Protein AF-A0A1Y1LKN3-F1 (afdb_monomer_lite)

Foldseek 3Di:
DPPPQWDDFPFWIWGNDPVQWQWEAEPNHTAPEGQPPNFGHRTYIYGPAFDQPPVSHDRDPNLVVQVSLLRNLVRCVPPPPDPCSVVVVVVQVVDPDRGSSCPCVVVD

Radius of gyration: 12.97 Å; chains: 1; bounding box: 30×29×36 Å

Secondary structure (DSSP, 8-state):
--GGGEEEETTEEEE-SGGGTT-EEETTEEE-PPPGGG---SSEEEESS----TTS--SS-HHHHHHHHHHHHHHHHHH---TTHHHHHHHGGGSSS--GGGTTGGG-
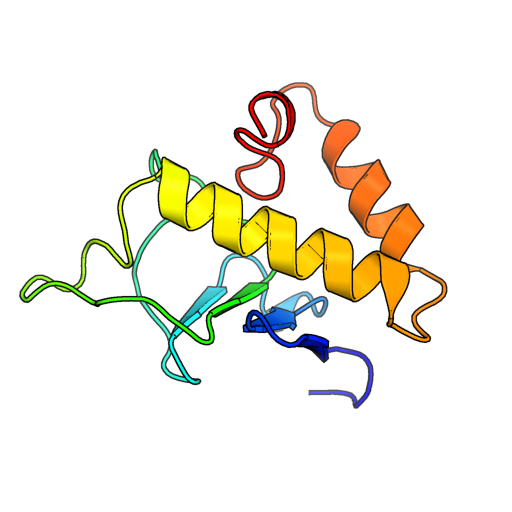
pLDDT: mean 80.5, std 13.39, range [49.69, 94.88]

Organism: Photinus pyralis (NCBI:txid7054)

Sequence (108 aa):
PPPNSIIHTDHGDLLIDEGFRGRVYLKGLRTDCLSPGGKKYIFGYNFAEGHIGRDRERLTNAWEEAKMVASIWESAILNSQHQDILQKYTELFGNDEPPPDISLAEML

Structure (mmCIF, N/CA/C/O backbone):
data_AF-A0A1Y1LKN3-F1
#
_entry.id   AF-A0A1Y1LKN3-F1
#
loop_
_atom_site.group_PDB
_atom_site.id
_atom_site.type_symbol
_atom_site.label_atom_id
_atom_site.label_alt_id
_atom_site.label_comp_id
_atom_site.label_asym_id
_atom_site.label_entity_id
_atom_site.label_seq_id
_atom_site.pdbx_PDB_ins_code
_atom_site.Cartn_x
_atom_site.Cartn_y
_atom_site.Cartn_z
_atom_site.occupancy
_atom_site.B_iso_or_equiv
_atom_site.auth_seq_id
_atom_site.auth_comp_id
_atom_site.auth_asym_id
_atom_site.auth_atom_id
_atom_site.pdbx_PDB_model_num
ATOM 1 N N . PRO A 1 1 ? -10.387 -15.893 0.320 1.00 49.69 1 PRO A N 1
ATOM 2 C CA . PRO A 1 1 ? -9.987 -15.005 1.438 1.00 49.69 1 PRO A CA 1
ATOM 3 C C . PRO A 1 1 ? -11.194 -14.717 2.338 1.00 49.69 1 PRO A C 1
ATOM 5 O O . PRO A 1 1 ? -12.307 -14.728 1.809 1.00 49.69 1 PRO A O 1
ATOM 8 N N . PRO A 1 2 ? -11.018 -14.509 3.655 1.00 57.38 2 PRO A N 1
ATOM 9 C CA . PRO A 1 2 ? -12.088 -14.017 4.519 1.00 57.38 2 PRO A CA 1
ATOM 10 C C . PRO A 1 2 ? -12.632 -12.672 3.997 1.00 57.38 2 PRO A C 1
ATOM 12 O O . PRO A 1 2 ? -11.872 -11.917 3.393 1.00 57.38 2 PRO A O 1
ATOM 15 N N . PRO A 1 3 ? -13.905 -12.321 4.244 1.00 57.00 3 PRO A N 1
ATOM 16 C CA . PRO A 1 3 ? -14.499 -11.076 3.740 1.00 57.00 3 PRO A CA 1
ATOM 17 C C . PRO A 1 3 ? -13.732 -9.807 4.147 1.00 57.00 3 PRO A C 1
ATOM 19 O O . PRO A 1 3 ? -13.738 -8.829 3.416 1.00 57.00 3 PRO A O 1
ATOM 22 N N . ASN A 1 4 ? -13.016 -9.856 5.275 1.00 69.56 4 ASN A N 1
ATOM 23 C CA . ASN A 1 4 ? -12.315 -8.715 5.865 1.00 69.56 4 ASN A CA 1
ATOM 24 C C . ASN A 1 4 ? -10.829 -8.629 5.469 1.00 69.56 4 ASN A C 1
ATOM 26 O O . ASN A 1 4 ? -10.085 -7.873 6.079 1.00 69.56 4 ASN A O 1
ATOM 30 N N . SER A 1 5 ? -10.347 -9.423 4.510 1.00 84.75 5 SER A N 1
ATOM 31 C CA . SER A 1 5 ? -8.924 -9.389 4.124 1.00 84.75 5 SER A CA 1
ATOM 32 C C . SER A 1 5 ? -8.593 -8.415 2.993 1.00 84.75 5 SER A C 1
ATOM 34 O O . SER A 1 5 ? -7.421 -8.264 2.651 1.00 84.75 5 SER A O 1
ATOM 36 N N . ILE A 1 6 ? -9.613 -7.825 2.368 1.00 91.38 6 ILE A N 1
ATOM 37 C CA . ILE A 1 6 ? -9.485 -6.963 1.193 1.00 91.38 6 ILE A CA 1
ATOM 38 C C . ILE A 1 6 ? -10.275 -5.689 1.460 1.00 91.38 6 ILE A C 1
ATOM 40 O O . ILE A 1 6 ? -11.469 -5.755 1.741 1.00 91.38 6 ILE A O 1
ATOM 44 N N . ILE A 1 7 ? -9.610 -4.544 1.353 1.00 92.94 7 ILE A N 1
ATOM 45 C CA . ILE A 1 7 ? -10.236 -3.228 1.426 1.00 92.94 7 ILE A CA 1
ATOM 46 C C . ILE A 1 7 ? -10.229 -2.648 0.020 1.00 92.94 7 ILE A C 1
ATOM 48 O O . ILE A 1 7 ? -9.169 -2.326 -0.516 1.00 92.94 7 ILE A O 1
ATOM 52 N N . HIS A 1 8 ? -11.415 -2.546 -0.570 1.00 92.88 8 HIS A N 1
ATOM 53 C CA . HIS A 1 8 ? -11.609 -1.961 -1.890 1.00 92.88 8 HIS A CA 1
ATOM 54 C C . HIS A 1 8 ? -11.562 -0.435 -1.809 1.00 92.88 8 HIS A C 1
ATOM 56 O O . HIS A 1 8 ? -12.211 0.162 -0.949 1.00 92.88 8 HIS A O 1
ATOM 62 N N . THR A 1 9 ? -10.814 0.188 -2.716 1.00 92.62 9 THR A N 1
ATOM 63 C CA . THR A 1 9 ? -10.724 1.645 -2.861 1.00 92.62 9 THR A CA 1
ATOM 64 C C . THR A 1 9 ? -10.847 2.033 -4.332 1.00 92.62 9 THR A C 1
ATOM 66 O O . THR A 1 9 ? -10.633 1.207 -5.221 1.00 92.62 9 THR A O 1
ATOM 69 N N . ASP A 1 10 ? -11.119 3.308 -4.604 1.00 89.88 10 ASP A N 1
ATOM 70 C CA . ASP A 1 10 ? -11.206 3.826 -5.976 1.00 89.88 10 ASP A CA 1
ATOM 71 C C . ASP A 1 10 ? -9.861 3.756 -6.730 1.00 89.88 10 ASP A C 1
ATOM 73 O O . ASP A 1 10 ? -9.826 3.820 -7.958 1.00 89.88 10 ASP A O 1
ATOM 77 N N . HIS A 1 11 ? -8.750 3.577 -6.008 1.00 89.25 11 HIS A N 1
ATOM 78 C CA . HIS A 1 11 ? -7.393 3.509 -6.560 1.00 89.25 11 HIS A CA 1
ATOM 79 C C . HIS A 1 11 ? -6.843 2.074 -6.664 1.00 89.25 11 HIS A C 1
ATOM 81 O O . HIS A 1 11 ? -5.752 1.853 -7.198 1.00 89.25 11 HIS A O 1
ATOM 87 N N . GLY A 1 12 ? -7.595 1.083 -6.181 1.00 92.81 12 GLY A N 1
ATOM 88 C CA . GLY A 1 12 ? -7.167 -0.310 -6.078 1.00 92.81 12 GLY A CA 1
ATOM 89 C C . GLY A 1 12 ? -7.544 -0.936 -4.740 1.00 92.81 12 GLY A C 1
ATOM 90 O O . GLY A 1 12 ? -8.294 -0.359 -3.960 1.00 92.81 12 GLY A O 1
ATOM 91 N N . ASP A 1 13 ? -7.000 -2.110 -4.448 1.00 94.19 13 ASP A N 1
ATOM 92 C CA . ASP A 1 13 ? -7.311 -2.835 -3.220 1.00 94.19 13 ASP A CA 1
ATOM 93 C C . ASP A 1 13 ? -6.092 -2.956 -2.311 1.00 94.19 13 ASP A C 1
ATOM 95 O O . ASP A 1 13 ? -4.991 -3.291 -2.762 1.00 94.19 13 ASP A O 1
ATOM 99 N N . LEU A 1 14 ? -6.321 -2.770 -1.013 1.00 94.81 14 LEU A N 1
ATOM 1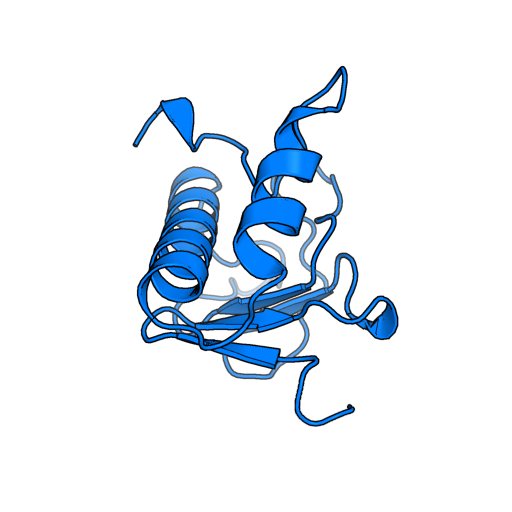00 C CA . LEU A 1 14 ? -5.375 -3.113 0.040 1.00 94.81 14 LEU A CA 1
ATOM 101 C C . LEU A 1 14 ? -5.677 -4.523 0.558 1.00 94.81 14 LEU A C 1
ATOM 103 O O . LEU A 1 14 ? -6.790 -4.818 0.995 1.00 94.81 14 LEU A O 1
ATOM 107 N N . LEU A 1 15 ? -4.680 -5.404 0.511 1.00 93.75 15 LEU A N 1
ATOM 108 C CA . LEU A 1 15 ? -4.783 -6.809 0.901 1.00 93.75 15 LEU A CA 1
ATOM 109 C C . LEU A 1 15 ? -4.057 -7.010 2.237 1.00 93.75 15 LEU A C 1
ATOM 111 O O . LEU A 1 15 ? -2.825 -7.042 2.287 1.00 93.75 15 LEU A O 1
ATOM 115 N N . ILE A 1 16 ? -4.821 -7.138 3.323 1.00 91.88 16 ILE A N 1
ATOM 116 C CA . ILE A 1 16 ? -4.282 -7.125 4.696 1.00 91.88 16 ILE A CA 1
ATOM 117 C C . ILE A 1 16 ? -3.997 -8.511 5.287 1.00 91.88 16 ILE A C 1
ATOM 119 O O . ILE A 1 16 ? -3.386 -8.610 6.349 1.00 91.88 16 ILE A O 1
ATOM 123 N N . ASP A 1 17 ? -4.444 -9.579 4.629 1.00 89.56 17 ASP A N 1
ATOM 124 C CA . ASP A 1 17 ? -4.183 -10.955 5.063 1.00 89.56 17 ASP A CA 1
ATOM 125 C C . ASP A 1 17 ? -2.738 -11.374 4.758 1.00 89.56 17 ASP A C 1
ATOM 127 O O . ASP A 1 17 ? -2.190 -11.061 3.698 1.00 89.56 17 ASP A O 1
ATOM 131 N N . GLU A 1 18 ? -2.118 -12.105 5.691 1.00 87.31 18 GLU A N 1
ATOM 132 C CA . GLU A 1 18 ? -0.713 -12.525 5.596 1.00 87.31 18 GLU A CA 1
ATOM 133 C C . GLU A 1 18 ? -0.414 -13.324 4.325 1.00 87.31 18 GLU A C 1
ATOM 135 O O . GLU A 1 18 ? 0.688 -13.243 3.776 1.00 87.31 18 GLU A O 1
ATOM 140 N N . GLY A 1 19 ? -1.403 -14.053 3.803 1.00 88.88 19 GLY A N 1
ATOM 141 C CA . GLY A 1 19 ? -1.300 -14.775 2.547 1.00 88.88 19 GLY A CA 1
ATOM 142 C C . GLY A 1 19 ? -1.002 -13.864 1.357 1.00 88.88 19 GLY A C 1
ATOM 143 O O . GLY A 1 19 ? -0.442 -14.342 0.373 1.00 88.88 19 GLY A O 1
ATOM 144 N N . PHE A 1 20 ? -1.309 -12.567 1.429 1.00 90.00 20 PHE A N 1
ATOM 145 C CA . PHE A 1 20 ? -1.040 -11.586 0.375 1.00 90.00 20 PHE A CA 1
ATOM 146 C C . PHE A 1 20 ? 0.213 -10.741 0.594 1.00 90.00 20 PHE A C 1
ATOM 148 O O . PHE A 1 20 ? 0.565 -9.971 -0.299 1.00 90.00 20 PHE A O 1
ATOM 155 N N . ARG A 1 21 ? 0.924 -10.908 1.712 1.00 89.44 21 ARG A N 1
ATOM 156 C CA . ARG A 1 21 ? 2.115 -10.115 2.041 1.00 89.44 21 ARG A CA 1
ATOM 157 C C . ARG A 1 21 ? 3.131 -10.081 0.898 1.00 89.44 21 ARG A C 1
ATOM 159 O O . ARG A 1 21 ? 3.565 -11.1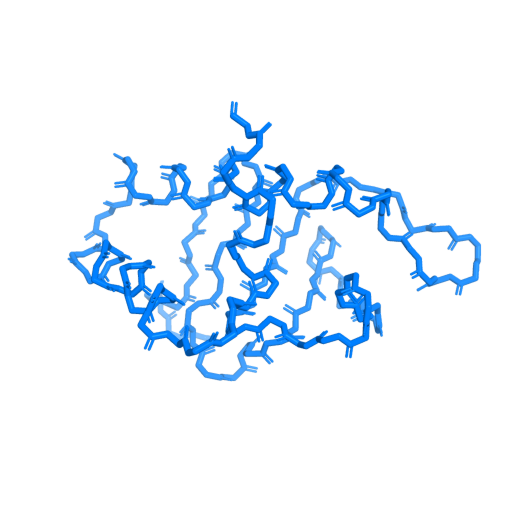25 0.398 1.00 89.44 21 ARG A O 1
ATOM 166 N N . GLY A 1 22 ? 3.509 -8.870 0.489 1.00 87.62 22 GLY A N 1
ATOM 167 C CA . GLY A 1 22 ? 4.483 -8.633 -0.574 1.00 87.62 22 GLY A CA 1
ATOM 168 C C . GLY A 1 22 ? 4.008 -9.030 -1.972 1.00 87.62 22 GLY A C 1
ATOM 169 O O . GLY A 1 22 ? 4.822 -9.048 -2.894 1.00 87.62 22 GLY A O 1
ATOM 170 N N . ARG A 1 23 ? 2.731 -9.395 -2.145 1.00 88.88 23 ARG A N 1
ATOM 171 C CA . ARG A 1 23 ? 2.154 -9.704 -3.454 1.00 88.88 23 ARG A CA 1
ATOM 172 C C . ARG A 1 23 ? 1.539 -8.447 -4.042 1.00 88.88 23 ARG A C 1
ATOM 174 O O . ARG A 1 23 ? 0.679 -7.823 -3.425 1.00 88.88 23 ARG A O 1
ATOM 181 N N . VAL A 1 24 ? 1.944 -8.147 -5.265 1.00 87.25 24 VAL A N 1
ATOM 182 C CA . VAL A 1 24 ? 1.373 -7.068 -6.061 1.00 87.25 24 VAL A CA 1
ATOM 183 C C . VAL A 1 24 ? 0.549 -7.678 -7.187 1.00 87.25 24 VAL A C 1
ATOM 185 O O . VAL A 1 24 ? 0.913 -8.704 -7.773 1.00 87.25 24 VAL A O 1
ATOM 188 N N . TYR A 1 25 ? -0.595 -7.067 -7.446 1.00 88.50 25 TYR A N 1
ATOM 189 C CA . TYR A 1 25 ? -1.502 -7.407 -8.523 1.00 88.50 25 TYR A CA 1
ATOM 190 C C . TYR A 1 25 ? -1.802 -6.144 -9.327 1.00 88.50 25 TYR A C 1
ATOM 192 O O . TYR A 1 25 ? -1.822 -5.040 -8.789 1.00 88.50 25 TYR A O 1
ATOM 200 N N . LEU A 1 26 ? -2.065 -6.316 -10.616 1.00 86.94 26 LEU A N 1
ATOM 201 C CA . LEU A 1 26 ? -2.634 -5.283 -11.470 1.00 86.94 26 LEU A CA 1
ATOM 202 C C . LEU A 1 26 ? -3.928 -5.823 -12.051 1.00 86.94 26 LEU A C 1
ATOM 204 O O . LEU A 1 26 ? -3.906 -6.816 -12.784 1.00 86.94 26 LEU A O 1
ATOM 208 N N . LYS A 1 27 ? -5.052 -5.176 -11.736 1.00 88.06 27 LYS A N 1
ATOM 209 C CA . LYS A 1 27 ? -6.381 -5.591 -12.214 1.00 88.06 27 LYS A CA 1
ATOM 210 C C . LYS A 1 27 ? -6.656 -7.081 -11.940 1.00 88.06 27 LYS A C 1
ATOM 212 O O . LYS A 1 27 ? -7.175 -7.801 -12.790 1.00 88.06 27 LYS A O 1
ATOM 217 N N . GLY A 1 28 ? -6.247 -7.556 -10.762 1.00 87.25 28 GLY A N 1
ATOM 218 C CA . GLY A 1 28 ? -6.406 -8.941 -10.309 1.00 87.25 28 GLY A CA 1
ATOM 219 C C . GLY A 1 28 ? -5.355 -9.932 -10.825 1.00 87.25 28 GLY A C 1
ATOM 220 O O . GLY A 1 28 ? -5.346 -11.086 -10.396 1.00 87.25 28 GLY A O 1
ATOM 221 N N . LEU A 1 29 ? -4.440 -9.516 -11.705 1.00 86.06 29 LEU A N 1
ATOM 222 C CA . LEU A 1 29 ? -3.356 -10.365 -12.199 1.00 86.06 29 LEU A CA 1
ATOM 223 C C . LEU A 1 29 ? -2.116 -10.199 -11.333 1.00 86.06 29 LEU A C 1
ATOM 225 O O . LEU A 1 29 ? -1.594 -9.095 -11.201 1.00 86.06 29 LEU A O 1
ATOM 229 N N . ARG A 1 30 ? -1.626 -11.304 -10.765 1.00 85.38 30 ARG A N 1
ATOM 230 C CA . ARG A 1 30 ? -0.413 -11.293 -9.945 1.00 85.38 30 ARG A CA 1
ATOM 231 C C . ARG A 1 30 ? 0.784 -10.897 -10.798 1.00 85.38 30 ARG A C 1
ATOM 233 O O . ARG A 1 30 ? 1.015 -11.492 -11.850 1.00 85.38 30 ARG A O 1
ATOM 240 N N . THR A 1 31 ? 1.555 -9.940 -10.307 1.00 77.25 31 THR A N 1
ATOM 241 C CA . THR A 1 31 ? 2.810 -9.533 -10.924 1.00 77.25 31 THR A CA 1
ATOM 242 C C . THR A 1 31 ? 3.983 -10.127 -10.161 1.00 77.25 31 THR A C 1
ATOM 244 O O . THR A 1 31 ? 3.969 -10.177 -8.931 1.00 77.25 31 THR A O 1
ATOM 247 N N . ASP A 1 32 ? 5.017 -10.531 -10.891 1.00 70.81 32 ASP A N 1
ATOM 248 C CA . ASP A 1 32 ? 6.298 -10.942 -10.304 1.00 70.81 32 ASP A CA 1
ATOM 249 C C . ASP A 1 32 ? 7.205 -9.731 -9.999 1.00 70.81 32 ASP A C 1
ATOM 251 O O . ASP A 1 32 ? 8.321 -9.896 -9.507 1.00 70.81 32 ASP A O 1
ATOM 255 N N . CYS A 1 33 ? 6.721 -8.512 -10.278 1.00 61.06 33 CYS A N 1
ATOM 256 C CA . CYS A 1 33 ? 7.408 -7.258 -9.994 1.00 61.06 33 CYS A CA 1
ATOM 257 C C . CYS A 1 33 ? 7.715 -7.133 -8.496 1.00 61.06 33 CYS A C 1
ATOM 259 O O . CYS A 1 33 ? 6.830 -7.272 -7.648 1.00 61.06 33 CYS A O 1
ATOM 261 N N . LEU A 1 34 ? 8.974 -6.836 -8.183 1.00 58.31 34 LEU A N 1
ATOM 262 C CA . LEU A 1 34 ? 9.386 -6.382 -6.860 1.00 58.31 34 LEU A CA 1
ATOM 263 C C . LEU A 1 34 ? 9.114 -4.878 -6.743 1.00 58.31 34 LEU A C 1
ATOM 265 O O . LEU A 1 34 ? 9.199 -4.161 -7.740 1.00 58.31 34 LEU A O 1
ATOM 269 N N . SER A 1 35 ? 8.845 -4.406 -5.525 1.00 62.75 35 SER A N 1
ATOM 270 C CA . SER A 1 35 ? 8.743 -2.966 -5.257 1.00 62.75 35 SER A CA 1
ATOM 271 C C . SER A 1 35 ? 10.077 -2.252 -5.558 1.00 62.75 35 SER A C 1
ATOM 273 O O . SER A 1 35 ? 11.121 -2.918 -5.686 1.00 62.75 35 SER A O 1
ATOM 275 N N . PRO A 1 36 ? 10.093 -0.910 -5.674 1.00 59.38 36 PRO A N 1
ATOM 276 C CA . PRO A 1 36 ? 11.304 -0.158 -5.976 1.00 59.38 36 PRO A CA 1
ATOM 277 C C . PRO A 1 36 ? 12.472 -0.547 -5.056 1.00 59.38 36 PRO A C 1
ATOM 279 O O . PRO A 1 36 ? 12.347 -0.588 -3.834 1.00 59.38 36 PRO A O 1
ATOM 282 N N . GLY A 1 37 ? 13.624 -0.872 -5.649 1.00 61.28 37 GLY A N 1
ATOM 283 C CA . GLY A 1 37 ? 14.811 -1.304 -4.900 1.00 61.28 37 GLY A CA 1
ATOM 284 C C . GLY A 1 37 ? 14.817 -2.778 -4.471 1.00 61.28 37 GLY A C 1
ATOM 285 O O . GLY A 1 37 ? 15.667 -3.165 -3.675 1.00 61.28 37 GLY A O 1
ATOM 286 N N . GLY A 1 38 ? 13.904 -3.612 -4.981 1.00 66.62 38 GLY A N 1
ATOM 287 C CA . GLY A 1 38 ? 13.898 -5.057 -4.715 1.00 66.62 38 GLY A CA 1
ATOM 288 C C . GLY A 1 38 ? 13.352 -5.443 -3.338 1.00 66.62 38 GLY A C 1
ATOM 289 O O . GLY A 1 38 ? 13.409 -6.614 -2.954 1.00 66.62 38 GLY A O 1
ATOM 290 N N . LYS A 1 39 ? 12.815 -4.474 -2.589 1.00 74.50 39 LYS A N 1
ATOM 291 C CA . LYS A 1 39 ? 12.173 -4.714 -1.296 1.00 74.50 39 LYS A CA 1
ATOM 292 C C . LYS A 1 39 ? 10.801 -5.359 -1.494 1.00 74.50 39 LYS A C 1
ATOM 294 O O . LYS A 1 39 ? 10.244 -5.376 -2.595 1.00 74.50 39 LYS A O 1
ATOM 299 N N . LYS A 1 40 ? 10.254 -5.924 -0.422 1.00 82.44 40 LYS A N 1
ATOM 300 C CA . LYS A 1 40 ? 8.894 -6.468 -0.414 1.00 82.44 40 LYS A CA 1
ATOM 301 C C . LYS A 1 40 ? 8.000 -5.563 0.407 1.00 82.44 40 LYS A C 1
ATOM 303 O O . LYS A 1 40 ? 8.384 -5.167 1.504 1.00 82.44 40 LYS A O 1
ATOM 308 N N . TYR A 1 41 ? 6.807 -5.317 -0.114 1.00 88.44 41 TYR A N 1
ATOM 309 C CA . TYR A 1 41 ? 5.727 -4.737 0.662 1.00 88.44 41 TYR A CA 1
ATOM 310 C C . TYR A 1 41 ? 5.401 -5.586 1.895 1.00 88.44 41 TYR A C 1
ATOM 312 O O . TYR A 1 41 ? 5.484 -6.821 1.871 1.00 88.44 41 TYR A O 1
ATOM 320 N N . ILE A 1 42 ? 5.049 -4.908 2.982 1.00 92.00 42 ILE A N 1
ATOM 321 C CA . ILE A 1 42 ? 4.527 -5.519 4.202 1.00 92.00 42 ILE A CA 1
ATOM 322 C C . ILE A 1 42 ? 3.110 -6.030 3.949 1.00 92.00 42 ILE A C 1
ATOM 324 O O . ILE A 1 42 ? 2.776 -7.129 4.394 1.00 92.00 42 ILE A O 1
ATOM 328 N N . PHE A 1 43 ? 2.320 -5.289 3.174 1.00 93.25 43 PHE A N 1
ATOM 329 C CA . PHE A 1 43 ? 0.979 -5.682 2.756 1.00 93.25 43 PHE A CA 1
ATOM 330 C C . PHE A 1 43 ? 0.943 -6.131 1.291 1.00 93.25 43 PHE A C 1
ATOM 332 O O . PHE A 1 43 ? 1.965 -6.154 0.600 1.00 93.25 43 PHE A O 1
ATOM 339 N N . GLY A 1 44 ? -0.219 -6.596 0.836 1.00 92.69 44 GLY A N 1
ATOM 340 C CA . GLY A 1 44 ? -0.467 -6.843 -0.581 1.00 92.69 44 GLY A CA 1
ATOM 341 C C . GLY A 1 44 ? -1.278 -5.711 -1.203 1.00 92.69 44 GLY A C 1
ATOM 342 O O . GLY A 1 44 ? -2.080 -5.075 -0.524 1.00 92.69 44 GLY A O 1
ATOM 343 N N . TYR A 1 45 ? -1.102 -5.499 -2.504 1.00 92.62 45 TYR A N 1
ATOM 344 C CA . TYR A 1 45 ? -1.784 -4.434 -3.243 1.00 92.62 45 TYR A CA 1
ATOM 345 C C . TYR A 1 45 ? -2.324 -4.960 -4.565 1.00 92.62 45 TYR A C 1
ATOM 347 O O . TYR A 1 45 ? -1.638 -5.712 -5.257 1.00 92.62 45 TYR A O 1
ATOM 355 N N . ASN A 1 46 ? -3.535 -4.554 -4.934 1.00 91.69 46 ASN A N 1
ATOM 356 C CA . ASN A 1 46 ? -4.071 -4.735 -6.278 1.00 91.69 46 ASN A CA 1
ATOM 357 C C . ASN A 1 46 ? -4.320 -3.369 -6.910 1.00 91.69 46 ASN A C 1
ATOM 359 O O . ASN A 1 46 ? -5.296 -2.709 -6.577 1.00 91.69 46 ASN A O 1
ATOM 363 N N . PHE A 1 47 ? -3.458 -2.937 -7.822 1.00 89.81 47 PHE A N 1
ATOM 364 C CA . PHE A 1 47 ? -3.606 -1.637 -8.464 1.00 89.81 47 PHE A CA 1
ATOM 365 C C . PHE A 1 47 ? -4.730 -1.659 -9.507 1.00 89.81 47 PHE A C 1
ATOM 367 O O . PHE A 1 47 ? -4.835 -2.590 -10.318 1.00 89.81 47 PHE A O 1
ATOM 374 N N . ALA A 1 48 ? -5.570 -0.620 -9.495 1.00 87.62 48 ALA A N 1
ATOM 375 C CA . ALA A 1 48 ? -6.610 -0.421 -10.506 1.00 87.62 48 ALA A CA 1
ATOM 376 C C . ALA A 1 48 ? -6.020 0.061 -11.845 1.00 87.62 48 ALA A C 1
ATOM 378 O O . ALA A 1 48 ? -6.537 -0.258 -12.921 1.00 87.62 48 ALA A O 1
ATOM 379 N N . GLU A 1 49 ? -4.899 0.780 -11.783 1.00 80.12 49 GLU A N 1
ATOM 380 C CA . GLU A 1 49 ? -4.213 1.393 -12.918 1.00 80.12 49 GLU A CA 1
ATOM 381 C C . GLU A 1 49 ? -2.717 1.044 -12.922 1.00 80.12 49 GLU A C 1
ATOM 383 O O . GLU A 1 49 ? -2.166 0.589 -11.925 1.00 80.12 49 GLU A O 1
ATOM 388 N N . GLY A 1 50 ? -2.070 1.187 -14.081 1.00 71.75 50 GLY A N 1
ATOM 389 C CA . GLY A 1 50 ? -0.670 0.812 -14.289 1.00 71.75 50 GLY A CA 1
ATOM 390 C C . GLY A 1 50 ? -0.441 0.103 -15.623 1.00 71.75 50 GLY A C 1
ATOM 391 O O . GLY A 1 50 ? -1.367 -0.437 -16.241 1.00 71.75 50 GLY A O 1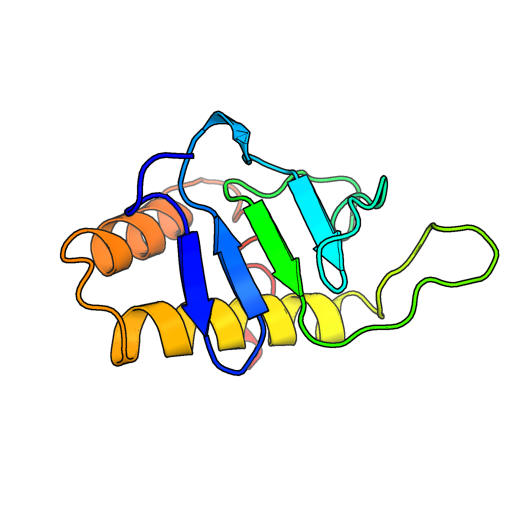
ATOM 392 N N . HIS A 1 51 ? 0.810 0.099 -16.078 1.00 64.88 51 HIS A N 1
ATOM 393 C CA . HIS A 1 51 ? 1.229 -0.535 -17.323 1.00 64.88 51 HIS A CA 1
ATOM 394 C C . HIS A 1 51 ? 2.353 -1.526 -17.049 1.00 64.88 51 HIS A C 1
ATOM 396 O O . HIS A 1 51 ? 3.451 -1.140 -16.675 1.00 64.88 51 HIS A O 1
ATOM 402 N N . ILE A 1 52 ? 2.113 -2.810 -17.312 1.00 61.50 52 ILE A N 1
ATOM 403 C CA . ILE A 1 52 ? 3.186 -3.807 -17.294 1.00 61.50 52 ILE A CA 1
ATOM 404 C C . ILE A 1 52 ? 3.961 -3.675 -18.610 1.00 61.50 52 ILE A C 1
ATOM 406 O O . ILE A 1 52 ? 3.419 -3.936 -19.687 1.00 61.50 52 ILE A O 1
ATOM 410 N N . GLY A 1 53 ? 5.221 -3.242 -18.534 1.00 57.72 53 GLY A N 1
ATOM 411 C CA . GLY A 1 53 ? 6.124 -3.225 -19.689 1.00 57.72 53 GLY A CA 1
ATOM 412 C C . GLY A 1 53 ? 6.317 -4.618 -20.313 1.00 57.72 53 GLY A C 1
ATOM 413 O O . GLY A 1 53 ? 6.044 -5.638 -19.683 1.00 57.72 53 GLY A O 1
ATOM 414 N N . ARG A 1 54 ? 6.819 -4.676 -21.558 1.00 51.50 54 ARG A N 1
ATOM 415 C CA . ARG A 1 54 ? 7.007 -5.935 -22.317 1.00 51.50 54 ARG A CA 1
ATOM 416 C C . ARG A 1 54 ? 7.845 -6.991 -21.582 1.00 51.50 54 ARG A C 1
ATOM 418 O O . ARG A 1 54 ? 7.552 -8.172 -21.729 1.00 51.50 54 ARG A O 1
ATOM 425 N N . ASP A 1 55 ? 8.780 -6.563 -20.738 1.00 51.59 55 ASP A N 1
ATOM 426 C CA . ASP A 1 55 ? 9.628 -7.451 -19.934 1.00 51.59 55 ASP A CA 1
ATOM 427 C C . ASP A 1 55 ? 9.099 -7.699 -18.514 1.00 51.59 55 ASP A C 1
ATOM 429 O O . ASP A 1 55 ? 9.826 -8.190 -17.665 1.00 51.59 55 ASP A O 1
ATOM 433 N N . ARG A 1 56 ? 7.823 -7.399 -18.228 1.00 51.38 56 ARG A N 1
ATOM 434 C CA . ARG A 1 56 ? 7.171 -7.684 -16.933 1.00 51.38 56 ARG A CA 1
ATOM 435 C C . ARG A 1 56 ? 7.848 -7.073 -15.695 1.00 51.38 56 ARG A C 1
ATOM 437 O O . ARG A 1 56 ? 7.519 -7.475 -14.588 1.00 51.38 56 ARG A O 1
ATOM 444 N N . GLU A 1 57 ? 8.757 -6.111 -15.854 1.00 53.09 57 GLU A N 1
ATOM 445 C CA . GLU A 1 57 ? 9.596 -5.646 -14.737 1.00 53.09 57 GLU A CA 1
ATOM 446 C C . GLU A 1 57 ? 9.107 -4.378 -14.030 1.00 53.09 57 GLU A C 1
ATOM 448 O O . GLU A 1 57 ? 9.530 -4.118 -12.906 1.00 53.09 57 GLU A O 1
ATOM 453 N N . ARG A 1 58 ? 8.231 -3.568 -14.636 1.00 55.19 58 ARG A N 1
ATOM 454 C CA . ARG A 1 58 ? 7.762 -2.318 -14.012 1.00 55.19 58 ARG A CA 1
ATOM 455 C C . ARG A 1 58 ? 6.292 -2.066 -14.300 1.00 55.19 58 ARG A C 1
ATOM 457 O O . ARG A 1 58 ? 5.892 -2.110 -15.460 1.00 55.19 58 ARG A O 1
ATOM 464 N N . LEU A 1 59 ? 5.531 -1.826 -13.231 1.00 56.06 59 LEU A N 1
ATOM 465 C CA . LEU A 1 59 ? 4.129 -1.392 -13.246 1.00 56.06 59 LEU A CA 1
ATOM 466 C C . LEU A 1 59 ? 3.999 0.093 -13.609 1.00 56.06 59 LEU A C 1
ATOM 468 O O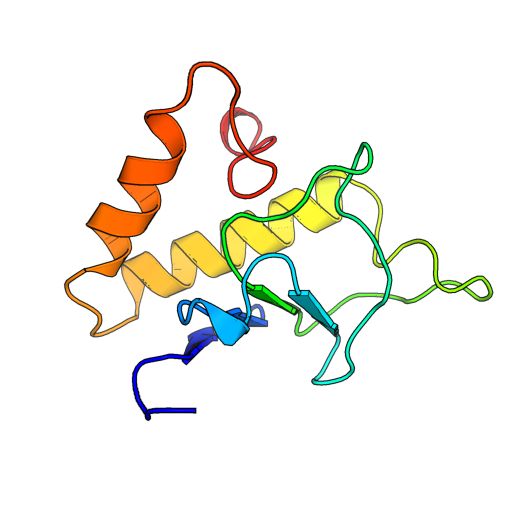 . LEU A 1 59 ? 3.067 0.473 -14.314 1.00 56.06 59 LEU A O 1
ATOM 472 N N . THR A 1 60 ? 4.958 0.894 -13.144 1.00 61.41 60 THR A N 1
ATOM 473 C CA . THR A 1 60 ? 5.111 2.346 -13.317 1.00 61.41 60 THR A CA 1
ATOM 474 C C . THR A 1 60 ? 6.530 2.745 -12.863 1.00 61.41 60 THR A C 1
ATOM 476 O O . THR A 1 60 ? 7.321 1.881 -12.469 1.00 61.41 60 THR A O 1
ATOM 479 N N . ASN A 1 61 ? 6.909 4.029 -12.921 1.00 72.75 61 ASN A N 1
ATOM 480 C CA . ASN A 1 61 ? 8.118 4.471 -12.210 1.00 72.75 61 ASN A CA 1
ATOM 481 C C . ASN A 1 61 ? 7.897 4.426 -10.677 1.00 72.75 61 ASN A C 1
ATOM 483 O O . ASN A 1 61 ? 6.761 4.373 -10.208 1.00 72.75 61 ASN A O 1
ATOM 487 N N . ALA A 1 62 ? 8.979 4.445 -9.890 1.00 75.62 62 ALA A N 1
ATOM 488 C CA . ALA A 1 62 ? 8.908 4.279 -8.431 1.00 75.62 62 ALA A CA 1
ATOM 489 C C . ALA A 1 62 ? 8.049 5.341 -7.718 1.00 75.62 62 ALA A C 1
ATOM 491 O O . ALA A 1 62 ? 7.453 5.058 -6.683 1.00 75.62 62 ALA A O 1
ATOM 492 N N . TRP A 1 63 ? 7.983 6.556 -8.267 1.00 78.38 63 TRP A N 1
ATOM 493 C CA . TRP A 1 63 ? 7.197 7.649 -7.698 1.00 78.38 63 TRP A CA 1
ATOM 494 C C . TRP A 1 63 ? 5.699 7.465 -7.959 1.00 78.38 63 TRP A C 1
ATOM 496 O O . TRP A 1 63 ? 4.886 7.634 -7.056 1.00 78.38 63 TRP A O 1
ATOM 506 N N . GLU A 1 64 ? 5.331 7.056 -9.172 1.00 79.69 64 GLU A N 1
ATOM 507 C CA . GLU A 1 64 ? 3.949 6.708 -9.518 1.00 79.69 64 GLU A CA 1
ATOM 508 C C . GLU A 1 64 ? 3.436 5.531 -8.678 1.00 79.69 64 GLU A C 1
ATOM 510 O O . GLU A 1 64 ? 2.308 5.570 -8.195 1.00 79.69 64 GLU A O 1
ATOM 515 N N . GLU A 1 65 ? 4.275 4.516 -8.448 1.00 81.06 65 GLU A N 1
ATOM 516 C CA . GLU A 1 65 ? 3.928 3.368 -7.601 1.00 81.06 65 GLU A CA 1
ATOM 517 C C . GLU A 1 65 ? 3.694 3.792 -6.146 1.00 81.06 65 GLU A C 1
ATOM 519 O O . GLU A 1 65 ? 2.655 3.470 -5.569 1.00 81.06 65 GLU A O 1
ATOM 524 N N . ALA A 1 66 ? 4.603 4.589 -5.577 1.00 84.44 66 ALA A N 1
ATOM 525 C CA . ALA A 1 66 ? 4.438 5.146 -4.236 1.00 84.44 66 ALA A CA 1
ATOM 526 C C . ALA A 1 66 ? 3.166 5.996 -4.110 1.00 84.44 66 ALA A C 1
ATOM 528 O O . ALA A 1 66 ? 2.434 5.876 -3.130 1.00 84.44 66 ALA A O 1
ATOM 529 N N . LYS A 1 67 ? 2.852 6.806 -5.128 1.00 86.38 67 LYS A N 1
ATOM 530 C CA . LYS A 1 67 ? 1.629 7.612 -5.158 1.00 86.38 67 LYS A CA 1
ATOM 531 C C . LYS A 1 67 ? 0.366 6.750 -5.178 1.00 86.38 67 LYS A C 1
ATOM 533 O O . LYS A 1 67 ? -0.596 7.074 -4.481 1.00 86.38 67 LYS A O 1
ATOM 538 N N . MET A 1 68 ? 0.354 5.657 -5.942 1.00 87.69 68 MET A N 1
ATOM 539 C CA . MET A 1 68 ? -0.774 4.717 -5.951 1.00 87.69 68 MET A CA 1
ATOM 540 C C . MET A 1 68 ? -0.949 4.044 -4.589 1.00 87.69 68 MET A C 1
ATOM 542 O O . MET A 1 68 ? -2.062 4.006 -4.069 1.00 87.69 68 MET A O 1
ATOM 546 N N . VAL A 1 69 ? 0.144 3.575 -3.981 1.00 90.94 69 VAL A N 1
ATOM 547 C CA . VAL A 1 69 ? 0.123 2.980 -2.637 1.00 90.94 69 VAL A CA 1
ATOM 548 C C . VAL A 1 69 ? -0.405 3.979 -1.603 1.00 90.94 69 VAL A C 1
ATOM 550 O O . VAL A 1 69 ? -1.305 3.637 -0.837 1.00 90.94 69 VAL A O 1
ATOM 553 N N . ALA A 1 70 ? 0.079 5.223 -1.623 1.00 91.88 70 ALA A N 1
ATOM 554 C CA . ALA A 1 70 ? -0.392 6.280 -0.731 1.00 91.88 70 ALA A CA 1
ATOM 555 C C . ALA A 1 70 ? -1.891 6.572 -0.919 1.00 91.88 70 ALA A C 1
ATOM 557 O O . ALA A 1 70 ? -2.622 6.654 0.063 1.00 91.88 70 ALA A O 1
ATOM 558 N N . SER A 1 71 ? -2.369 6.643 -2.167 1.00 92.12 71 SER A N 1
ATOM 559 C CA . SER A 1 71 ? -3.788 6.899 -2.474 1.00 92.12 71 SER A CA 1
ATOM 560 C C . SER A 1 71 ? -4.699 5.756 -1.999 1.00 92.12 71 SER A C 1
ATOM 562 O O . SER A 1 71 ? -5.809 5.996 -1.519 1.00 92.12 71 SER A O 1
ATOM 564 N N . ILE A 1 72 ? -4.225 4.506 -2.094 1.00 94.12 72 ILE A N 1
ATOM 565 C CA . ILE A 1 72 ? -4.920 3.333 -1.543 1.00 94.12 72 ILE A CA 1
ATOM 566 C C . ILE A 1 72 ? -4.991 3.429 -0.017 1.00 94.12 72 ILE A C 1
ATOM 568 O O . ILE A 1 72 ? -6.065 3.230 0.546 1.00 94.12 72 ILE A O 1
ATOM 572 N N . TRP A 1 73 ? -3.886 3.755 0.661 1.00 94.88 73 TRP A N 1
ATOM 573 C CA . TRP A 1 73 ? -3.881 3.918 2.118 1.00 94.88 73 TRP A CA 1
ATOM 574 C C . TRP A 1 73 ? -4.792 5.047 2.583 1.00 94.88 73 TRP A C 1
ATOM 576 O O . TRP A 1 73 ? -5.597 4.831 3.485 1.00 94.88 73 TRP A O 1
ATOM 586 N N . GLU A 1 74 ? -4.716 6.216 1.951 1.00 93.50 74 GLU A N 1
ATOM 587 C CA . GLU A 1 74 ? -5.582 7.356 2.250 1.00 93.50 74 GLU A CA 1
ATOM 588 C C . GLU A 1 74 ? -7.058 6.962 2.127 1.00 93.50 74 GLU A C 1
ATOM 590 O O . GLU A 1 74 ? -7.832 7.121 3.071 1.00 93.50 74 GLU A O 1
ATOM 595 N N . SER A 1 75 ? -7.442 6.348 1.005 1.00 93.50 75 SER A N 1
ATOM 596 C CA . SER A 1 75 ? -8.820 5.901 0.792 1.00 93.50 75 SER A CA 1
ATOM 597 C C . SER A 1 75 ? -9.245 4.798 1.760 1.00 93.50 75 SER A C 1
ATOM 599 O O . SER A 1 75 ? -10.375 4.817 2.248 1.00 93.50 75 SER A O 1
ATOM 601 N N . ALA A 1 76 ? -8.361 3.848 2.074 1.00 93.00 76 ALA A N 1
ATOM 602 C CA . ALA A 1 76 ? -8.637 2.794 3.043 1.00 93.00 76 ALA A CA 1
ATOM 603 C C . ALA A 1 76 ? -8.854 3.372 4.450 1.00 93.00 76 ALA A C 1
ATOM 605 O O . ALA A 1 76 ? -9.766 2.943 5.154 1.00 93.00 76 ALA A O 1
ATOM 606 N N . ILE A 1 77 ? -8.068 4.369 4.854 1.00 92.75 77 ILE A N 1
ATOM 607 C CA . ILE A 1 77 ? -8.203 5.030 6.157 1.00 92.75 77 ILE A CA 1
ATOM 608 C C . ILE A 1 77 ? -9.485 5.868 6.220 1.00 92.75 77 ILE A C 1
ATOM 610 O O . ILE A 1 77 ? -10.196 5.807 7.220 1.00 92.75 77 ILE A O 1
ATOM 614 N N . LEU A 1 78 ? -9.794 6.634 5.171 1.00 90.56 78 LEU A N 1
ATOM 615 C CA . LEU A 1 78 ? -10.934 7.554 5.169 1.00 90.56 78 LEU A CA 1
ATOM 616 C C . LEU A 1 78 ? -12.285 6.852 4.985 1.00 90.56 78 LEU A C 1
ATOM 618 O O . LEU A 1 78 ? -13.280 7.296 5.557 1.00 90.56 78 LEU A O 1
ATOM 622 N N . ASN A 1 79 ? -12.334 5.776 4.192 1.00 85.31 79 ASN A N 1
ATOM 623 C CA . ASN A 1 79 ? -13.598 5.218 3.702 1.00 85.31 79 ASN A CA 1
ATOM 624 C C . ASN A 1 79 ? -13.902 3.796 4.191 1.00 85.31 79 ASN A C 1
ATOM 626 O O . ASN A 1 79 ? -15.020 3.315 3.991 1.00 85.31 79 ASN A O 1
ATOM 630 N N . SER A 1 80 ? -12.950 3.090 4.810 1.00 77.19 80 SER A N 1
ATOM 631 C CA . SER A 1 80 ? -13.206 1.718 5.260 1.00 77.19 80 SER A CA 1
ATOM 632 C C . SER A 1 80 ? -13.887 1.668 6.632 1.00 77.19 80 SER A C 1
ATOM 634 O O . SER A 1 80 ? -13.666 2.501 7.507 1.00 77.19 80 SER A O 1
ATOM 636 N N . GLN A 1 81 ? -14.695 0.628 6.854 1.00 77.12 81 GLN A N 1
ATOM 637 C CA . GLN A 1 81 ? -15.230 0.294 8.182 1.00 77.12 81 GLN A CA 1
ATOM 638 C C . GLN A 1 81 ? -14.216 -0.499 9.035 1.00 77.12 81 GLN A C 1
ATOM 640 O O . GLN A 1 81 ? -14.560 -0.994 10.111 1.00 77.12 81 GLN A O 1
ATOM 645 N N . HIS A 1 82 ? -12.974 -0.656 8.558 1.00 81.12 82 HIS A N 1
ATOM 646 C CA . HIS A 1 82 ? -11.940 -1.441 9.224 1.00 81.12 82 HIS A CA 1
ATOM 647 C C . HIS A 1 82 ? -11.328 -0.654 10.380 1.00 81.12 82 HIS A C 1
ATOM 649 O O . HIS A 1 82 ? -10.482 0.215 10.189 1.00 81.12 82 HIS A O 1
ATOM 655 N N . GLN A 1 83 ? -11.747 -0.984 11.602 1.00 80.88 83 GLN A N 1
ATOM 656 C CA . GLN A 1 83 ? -11.312 -0.288 12.818 1.00 80.88 83 GLN A CA 1
ATOM 657 C C . GLN A 1 83 ? -9.801 -0.395 13.086 1.00 80.88 83 GLN A C 1
ATOM 659 O O . GLN A 1 83 ? -9.242 0.458 13.769 1.00 80.88 83 GLN A O 1
ATOM 664 N N . ASP A 1 84 ? -9.134 -1.417 12.550 1.00 88.75 84 ASP A N 1
ATOM 665 C CA . ASP A 1 84 ? -7.711 -1.693 12.751 1.00 88.75 84 ASP A CA 1
ATOM 666 C C . ASP A 1 84 ? -6.801 -1.081 11.673 1.00 88.75 84 ASP A C 1
ATOM 668 O O . ASP A 1 84 ? -5.576 -1.152 11.792 1.00 88.75 84 ASP A O 1
ATOM 672 N N . ILE A 1 85 ? -7.359 -0.455 10.629 1.00 90.56 85 ILE A N 1
ATOM 673 C CA . ILE A 1 85 ? -6.559 -0.029 9.475 1.00 90.56 85 ILE A CA 1
ATOM 674 C C . ILE A 1 85 ? -5.579 1.095 9.807 1.00 90.56 85 ILE A C 1
ATOM 676 O O . ILE A 1 85 ? -4.427 1.069 9.377 1.00 90.56 85 ILE A O 1
ATOM 680 N N . LEU A 1 86 ? -6.006 2.048 10.638 1.00 90.44 86 LEU A N 1
ATOM 681 C CA . LEU A 1 86 ? -5.165 3.157 11.080 1.00 90.44 86 LEU A CA 1
ATOM 682 C C . LEU A 1 86 ? -4.023 2.668 11.976 1.00 90.44 86 LEU A C 1
ATOM 684 O O . LEU A 1 86 ? -2.901 3.166 11.882 1.00 90.44 86 LEU A O 1
ATOM 688 N N . GLN A 1 87 ? -4.295 1.667 12.817 1.00 91.50 87 GLN A N 1
ATOM 689 C CA . GLN A 1 87 ? -3.266 1.035 13.634 1.00 91.50 87 GLN A CA 1
ATOM 690 C C . GLN A 1 87 ? -2.225 0.354 12.736 1.00 91.50 87 GLN A C 1
ATOM 692 O O . GLN A 1 87 ? -1.039 0.643 12.867 1.00 91.50 87 GLN A O 1
ATOM 697 N N . LYS A 1 88 ? -2.664 -0.467 11.772 1.00 91.88 88 LYS A N 1
ATOM 698 C CA . LYS A 1 88 ? -1.779 -1.135 10.801 1.00 91.88 88 LYS A CA 1
ATOM 699 C C . LYS A 1 88 ? -0.931 -0.149 10.000 1.00 91.88 88 LYS A C 1
ATOM 701 O O . LYS A 1 88 ? 0.246 -0.407 9.775 1.00 91.88 88 LYS A O 1
ATOM 706 N N . TYR A 1 89 ? -1.513 0.978 9.586 1.00 92.00 89 TYR A N 1
ATOM 707 C CA . TYR A 1 89 ? -0.772 2.033 8.897 1.00 92.00 89 TYR A CA 1
ATOM 708 C C . TYR A 1 89 ? 0.300 2.652 9.802 1.00 92.00 89 TYR A C 1
ATOM 710 O O . TYR A 1 89 ? 1.445 2.812 9.393 1.00 92.00 89 TYR A O 1
ATOM 718 N N . THR A 1 90 ? -0.044 2.941 11.059 1.00 90.69 90 THR A N 1
ATOM 719 C CA . THR A 1 90 ? 0.884 3.532 12.037 1.00 90.69 90 THR A CA 1
ATOM 720 C C . THR A 1 90 ? 2.050 2.591 12.361 1.00 90.69 90 THR A C 1
ATOM 722 O O . THR A 1 90 ? 3.188 3.036 12.489 1.00 90.69 90 THR A O 1
ATOM 725 N N . GLU A 1 91 ? 1.796 1.283 12.436 1.00 92.06 91 GLU A N 1
ATOM 726 C CA . GLU A 1 91 ? 2.819 0.254 12.673 1.00 92.06 91 GLU A CA 1
ATOM 727 C C . GLU A 1 91 ? 3.909 0.224 11.583 1.00 92.06 91 GLU A C 1
ATOM 729 O O . GLU A 1 91 ? 5.044 -0.164 11.868 1.00 92.06 91 GLU A O 1
ATOM 734 N N . LEU A 1 92 ? 3.624 0.694 10.360 1.00 90.56 92 LEU A N 1
ATOM 735 C CA . LEU A 1 92 ? 4.626 0.789 9.288 1.00 90.56 92 LEU A CA 1
ATOM 736 C C . LEU A 1 92 ? 5.770 1.754 9.637 1.00 90.56 92 LEU A C 1
ATOM 738 O O . LEU A 1 92 ? 6.912 1.501 9.244 1.00 90.56 92 LEU A O 1
ATOM 742 N N . PHE A 1 93 ? 5.486 2.805 10.412 1.00 88.31 93 PHE A N 1
ATOM 743 C CA . PHE A 1 93 ? 6.452 3.829 10.833 1.00 88.31 93 PHE A CA 1
ATOM 744 C C . PHE A 1 93 ? 7.320 3.401 12.023 1.00 88.31 93 PHE A C 1
ATOM 746 O O . PHE A 1 93 ? 8.253 4.108 12.387 1.00 88.31 93 PHE A O 1
ATOM 753 N N . GLY A 1 94 ? 7.032 2.252 12.642 1.00 85.25 94 GLY A N 1
ATOM 754 C CA . GLY A 1 94 ? 7.778 1.754 13.800 1.00 85.25 94 GLY A CA 1
ATOM 755 C C . GLY A 1 94 ? 9.116 1.081 13.470 1.00 85.25 94 GLY A C 1
ATOM 756 O O . GLY A 1 94 ? 9.784 0.610 14.386 1.00 85.25 94 GLY A O 1
ATOM 757 N N . ASN A 1 95 ? 9.494 0.982 12.191 1.00 76.44 95 ASN A N 1
ATOM 758 C CA . ASN A 1 95 ? 10.711 0.296 11.752 1.00 76.44 95 ASN A CA 1
ATOM 759 C C . ASN A 1 95 ? 11.889 1.273 11.606 1.00 76.44 95 ASN A C 1
ATOM 761 O O . ASN A 1 95 ? 11.709 2.374 11.092 1.00 76.44 95 ASN A O 1
ATOM 765 N N . ASP A 1 96 ? 13.102 0.830 11.966 1.00 75.69 96 ASP A N 1
ATOM 766 C CA . ASP A 1 96 ? 14.345 1.609 11.788 1.00 75.69 96 ASP A CA 1
ATOM 767 C C . ASP A 1 96 ? 14.589 2.000 10.318 1.00 75.69 96 ASP A C 1
ATOM 769 O O . ASP A 1 96 ? 15.167 3.046 10.026 1.00 75.69 96 ASP A O 1
ATOM 773 N N . GLU A 1 97 ? 14.138 1.157 9.383 1.00 82.12 97 GLU A N 1
ATOM 774 C CA . GLU A 1 97 ? 14.122 1.439 7.951 1.00 82.12 97 GLU A CA 1
ATOM 775 C C . GLU A 1 97 ? 12.671 1.410 7.436 1.00 82.12 97 GLU A C 1
ATOM 777 O O . GLU A 1 97 ? 11.995 0.384 7.587 1.00 82.12 97 GLU A O 1
ATOM 782 N N . PRO A 1 98 ? 12.174 2.493 6.809 1.00 83.25 98 PRO A N 1
ATOM 783 C CA . PRO A 1 98 ? 10.789 2.559 6.370 1.00 83.25 98 PRO A CA 1
ATOM 784 C C . PRO A 1 98 ? 10.516 1.548 5.242 1.00 83.25 98 PRO A C 1
ATOM 786 O O . PRO A 1 98 ? 11.306 1.437 4.292 1.00 83.25 98 PRO A O 1
ATOM 789 N N . PRO A 1 99 ? 9.399 0.800 5.310 1.00 88.31 99 PRO A N 1
ATOM 790 C CA . PRO A 1 99 ? 9.031 -0.145 4.266 1.00 88.31 99 PRO A CA 1
ATOM 791 C C . PRO A 1 99 ? 8.605 0.561 2.964 1.00 88.31 99 PRO A C 1
ATOM 793 O O . PRO A 1 99 ? 8.239 1.743 2.971 1.00 88.31 99 PRO A O 1
ATOM 796 N N . PRO A 1 100 ? 8.594 -0.166 1.826 1.00 86.75 100 PRO A N 1
ATOM 797 C CA . PRO A 1 100 ? 8.095 0.354 0.551 1.00 86.75 100 PRO A CA 1
ATOM 798 C C . PRO A 1 100 ? 6.643 0.857 0.632 1.00 86.75 100 PRO A C 1
ATOM 800 O O . PRO A 1 100 ? 6.283 1.765 -0.108 1.00 86.75 100 PRO A O 1
ATOM 803 N N . ASP A 1 101 ? 5.837 0.335 1.564 1.00 89.19 101 ASP A N 1
ATOM 804 C CA . ASP A 1 101 ? 4.438 0.721 1.812 1.00 89.19 101 ASP A CA 1
ATOM 805 C C . ASP A 1 101 ? 4.250 2.207 2.169 1.00 89.19 101 ASP A C 1
ATOM 807 O O . ASP A 1 101 ? 3.202 2.771 1.878 1.00 89.19 101 ASP A O 1
ATOM 811 N N . ILE A 1 102 ? 5.255 2.840 2.784 1.00 87.38 102 ILE A N 1
ATOM 812 C CA . ILE A 1 102 ? 5.247 4.271 3.153 1.00 87.38 102 ILE A CA 1
ATOM 813 C C . ILE A 1 102 ? 6.384 5.046 2.476 1.00 87.38 102 ILE A C 1
ATOM 815 O O . ILE A 1 102 ? 6.671 6.194 2.814 1.00 87.38 102 ILE A O 1
ATOM 819 N N . SER A 1 103 ? 7.074 4.416 1.524 1.00 77.19 103 SER A N 1
ATOM 820 C CA . SER A 1 103 ? 8.176 5.055 0.813 1.00 77.19 103 SER A CA 1
ATOM 821 C C . SER A 1 103 ? 7.668 6.229 -0.007 1.00 77.19 103 SER A C 1
ATOM 823 O O . SER A 1 103 ? 6.680 6.103 -0.718 1.00 77.19 103 SER A O 1
ATOM 825 N N . LEU A 1 104 ? 8.365 7.365 0.076 1.00 68.62 104 LEU A N 1
ATOM 826 C CA . LEU A 1 104 ? 7.984 8.627 -0.571 1.00 68.62 104 LEU A CA 1
ATOM 827 C C . LEU A 1 104 ? 6.648 9.228 -0.085 1.00 68.62 104 LEU A C 1
ATOM 829 O O . LEU A 1 104 ? 6.235 10.243 -0.639 1.00 68.62 104 LEU A O 1
ATOM 833 N N . ALA A 1 105 ? 6.012 8.684 0.963 1.00 60.66 105 ALA A N 1
ATOM 834 C CA . ALA A 1 105 ? 4.806 9.277 1.550 1.00 60.66 105 ALA A CA 1
ATOM 835 C C . ALA A 1 105 ? 5.060 10.691 2.108 1.00 60.66 105 ALA A C 1
ATOM 837 O O . ALA A 1 105 ? 4.172 11.529 2.084 1.00 60.66 105 ALA A O 1
ATOM 838 N N . GLU A 1 106 ? 6.288 10.983 2.551 1.00 55.91 106 GLU A N 1
ATOM 839 C CA . GLU A 1 106 ? 6.701 12.313 3.032 1.00 55.91 106 GLU A CA 1
ATOM 840 C C . GLU A 1 106 ? 6.947 13.338 1.904 1.00 55.91 106 GLU A C 1
ATOM 842 O O . GLU A 1 106 ? 7.181 14.513 2.178 1.00 55.91 106 GLU A O 1
ATOM 847 N N . MET A 1 107 ? 6.955 12.903 0.637 1.00 58.50 107 MET A N 1
ATOM 848 C CA . MET A 1 107 ? 7.208 13.751 -0.539 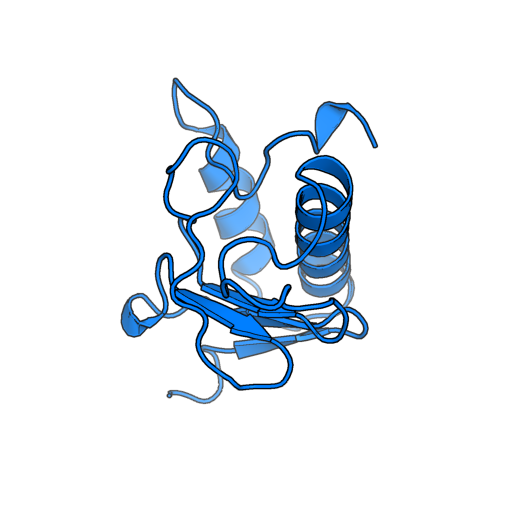1.00 58.50 107 MET A CA 1
ATOM 849 C C . MET A 1 107 ? 5.934 14.102 -1.330 1.00 58.50 107 MET A C 1
ATOM 851 O O . MET A 1 107 ? 6.042 14.718 -2.396 1.00 58.50 107 MET A O 1
ATOM 855 N N . LEU A 1 108 ? 4.759 13.688 -0.848 1.00 52.97 108 LEU A N 1
ATOM 856 C CA . LEU A 1 108 ? 3.439 13.929 -1.445 1.00 52.97 108 LEU A CA 1
ATOM 857 C C . LEU A 1 108 ? 2.659 14.961 -0.623 1.00 52.97 108 LEU A C 1
ATOM 859 O O . LEU A 1 108 ? 1.952 15.767 -1.268 1.00 52.97 108 LEU A O 1
#